Protein AF-A0A381XY57-F1 (afdb_monomer_lite)

Radius of gyration: 14.49 Å; chains: 1; bounding box: 36×32×33 Å

Structure (mmCIF, N/CA/C/O backbone):
data_AF-A0A381XY57-F1
#
_entry.id   AF-A0A381XY57-F1
#
loop_
_atom_site.group_PDB
_atom_site.id
_atom_site.type_symbol
_atom_site.label_atom_id
_atom_site.label_alt_id
_atom_site.label_comp_id
_atom_site.label_asym_id
_atom_site.label_entity_id
_atom_site.label_seq_id
_atom_site.pdbx_PDB_ins_code
_atom_site.Cartn_x
_atom_site.Cartn_y
_atom_site.Cartn_z
_atom_site.occupancy
_atom_site.B_iso_or_equiv
_atom_site.auth_seq_id
_atom_site.auth_comp_id
_atom_site.auth_asym_id
_atom_site.auth_atom_id
_atom_site.pdbx_PDB_model_num
ATOM 1 N N . GLY A 1 1 ? 5.239 -3.380 -3.182 1.00 52.75 1 GLY A N 1
ATOM 2 C CA . GLY A 1 1 ? 4.203 -2.400 -2.793 1.00 52.75 1 GLY A CA 1
ATOM 3 C C . GLY A 1 1 ? 3.119 -3.101 -1.999 1.00 52.75 1 GLY A C 1
ATOM 4 O O . GLY A 1 1 ? 3.020 -4.316 -2.154 1.00 52.75 1 GLY A O 1
ATOM 5 N N . PRO A 1 2 ? 2.361 -2.398 -1.140 1.00 67.50 2 PRO A N 1
ATOM 6 C CA . PRO A 1 2 ? 1.284 -3.019 -0.375 1.00 67.50 2 PRO A CA 1
ATOM 7 C C . PRO A 1 2 ? 0.277 -3.678 -1.323 1.00 67.50 2 PRO A C 1
ATOM 9 O O . PRO A 1 2 ? 0.099 -3.231 -2.457 1.00 67.50 2 PRO A O 1
ATOM 12 N N . CYS A 1 3 ? -0.363 -4.747 -0.859 1.00 74.81 3 CYS A N 1
ATOM 13 C CA . CYS A 1 3 ? -1.627 -5.173 -1.437 1.00 74.81 3 CYS A CA 1
ATOM 14 C C . CYS A 1 3 ? -2.617 -3.994 -1.362 1.00 74.81 3 CYS A C 1
ATOM 16 O O . CYS A 1 3 ? -2.700 -3.308 -0.339 1.00 74.81 3 CYS A O 1
ATOM 18 N N . GLY A 1 4 ? -3.331 -3.741 -2.450 1.00 73.50 4 GLY A N 1
ATOM 19 C CA . GLY A 1 4 ? -4.383 -2.741 -2.595 1.00 73.50 4 GLY A CA 1
ATOM 20 C C . GLY A 1 4 ? -5.575 -2.922 -1.652 1.00 73.50 4 GLY A C 1
ATOM 21 O O . GLY A 1 4 ? -6.381 -2.006 -1.532 1.00 73.50 4 GLY A O 1
ATOM 22 N N . GLY A 1 5 ? -5.684 -4.038 -0.932 1.00 79.25 5 GLY A N 1
ATOM 23 C CA . GLY A 1 5 ? -6.878 -4.321 -0.156 1.00 79.25 5 GLY A CA 1
ATOM 24 C C . GLY A 1 5 ? -6.995 -5.751 0.368 1.00 79.25 5 GLY A C 1
ATOM 25 O O . GLY A 1 5 ? -6.030 -6.505 0.515 1.00 79.25 5 GLY A O 1
ATOM 26 N N . THR A 1 6 ? -8.230 -6.066 0.743 1.00 84.88 6 THR A N 1
ATOM 27 C CA . THR A 1 6 ? -8.654 -7.340 1.325 1.00 84.88 6 THR A CA 1
ATOM 28 C C . THR A 1 6 ? -9.632 -8.014 0.378 1.00 84.88 6 THR A C 1
ATOM 30 O O . THR A 1 6 ? -10.555 -7.367 -0.112 1.00 84.88 6 THR A O 1
ATOM 33 N N . LYS A 1 7 ? -9.522 -9.334 0.227 1.00 83.25 7 LYS A N 1
ATOM 34 C CA . LYS A 1 7 ? -10.570 -10.183 -0.341 1.00 83.25 7 LYS A CA 1
ATOM 35 C C . LYS A 1 7 ? -11.065 -11.149 0.733 1.00 83.25 7 LYS A C 1
ATOM 37 O O . LYS A 1 7 ? -10.317 -12.014 1.167 1.00 83.25 7 LYS A O 1
ATOM 42 N N . ALA A 1 8 ? -12.315 -10.984 1.173 1.00 84.06 8 ALA A N 1
ATOM 43 C CA . ALA A 1 8 ? -12.979 -11.880 2.132 1.00 84.06 8 ALA A CA 1
ATOM 44 C C . ALA A 1 8 ? -12.162 -12.193 3.409 1.00 84.06 8 ALA A C 1
ATOM 46 O O . ALA A 1 8 ? -12.104 -13.333 3.853 1.00 84.06 8 ALA A O 1
ATOM 47 N N . GLY A 1 9 ? -11.503 -11.193 3.998 1.00 82.44 9 GLY A N 1
ATOM 48 C CA . GLY A 1 9 ? -10.677 -11.397 5.194 1.00 82.44 9 GLY A CA 1
ATOM 49 C C . GLY A 1 9 ? -9.183 -11.630 4.929 1.00 82.44 9 GLY A C 1
ATOM 50 O O . GLY A 1 9 ? -8.359 -11.494 5.831 1.00 82.44 9 GLY A O 1
ATOM 51 N N . GLN A 1 10 ? -8.808 -11.945 3.689 1.00 88.00 10 GLN A N 1
ATOM 52 C CA . GLN A 1 10 ? -7.443 -12.308 3.312 1.00 88.00 10 GLN A CA 1
ATOM 53 C C . GLN A 1 10 ? -6.783 -11.240 2.437 1.00 88.00 10 GLN A C 1
ATOM 55 O O . GLN A 1 10 ? -7.448 -10.390 1.839 1.00 88.00 10 GLN A O 1
ATOM 60 N N . CYS A 1 11 ? -5.453 -11.263 2.379 1.00 88.00 11 CYS A N 1
ATOM 61 C CA . CYS A 1 11 ? -4.688 -10.471 1.424 1.00 88.00 11 CYS A CA 1
ATOM 62 C C . CYS A 1 11 ? -5.058 -10.892 -0.006 1.00 88.00 11 CYS A C 1
ATOM 64 O O . CYS A 1 11 ? -5.177 -12.072 -0.315 1.00 88.00 11 CYS A O 1
ATOM 66 N N . GLU A 1 12 ? -5.230 -9.927 -0.903 1.00 86.38 12 GLU A N 1
ATOM 67 C CA . GLU A 1 12 ? -5.590 -10.207 -2.302 1.00 86.38 12 GLU A CA 1
ATOM 68 C C . GLU A 1 12 ? -4.453 -10.837 -3.134 1.00 86.38 12 GLU A C 1
ATOM 70 O O . GLU A 1 12 ? -4.719 -11.424 -4.178 1.00 86.38 12 GLU A O 1
ATOM 75 N N . ILE A 1 13 ? -3.195 -10.674 -2.700 1.00 80.62 13 ILE A N 1
ATOM 76 C CA . ILE A 1 13 ? -1.995 -11.117 -3.433 1.00 80.62 13 ILE A CA 1
ATOM 77 C C . ILE A 1 13 ? -1.424 -12.404 -2.829 1.00 80.62 13 ILE A C 1
ATOM 79 O O . ILE A 1 13 ? -0.822 -13.211 -3.532 1.00 80.62 13 ILE A O 1
ATOM 83 N N . LEU A 1 14 ? -1.564 -12.587 -1.515 1.00 79.44 14 LEU A N 1
ATOM 84 C CA . LEU A 1 14 ? -0.915 -13.659 -0.764 1.00 79.44 14 LEU A CA 1
ATOM 85 C C . LEU A 1 14 ? -1.947 -14.419 0.059 1.00 79.44 14 LEU A C 1
ATOM 87 O O . LEU A 1 14 ? -2.881 -13.817 0.576 1.00 79.44 14 LEU A O 1
ATOM 91 N N . ASP A 1 15 ? -1.706 -15.706 0.292 1.00 85.25 15 ASP A N 1
ATOM 92 C CA . ASP A 1 15 ? -2.512 -16.506 1.217 1.00 85.25 15 ASP A CA 1
ATOM 93 C C . ASP A 1 15 ? -2.117 -16.220 2.677 1.00 85.25 15 ASP A C 1
ATOM 95 O O . ASP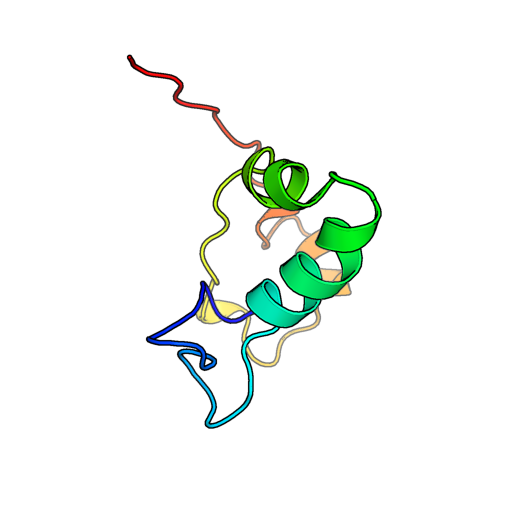 A 1 15 ? -1.444 -16.996 3.356 1.00 85.25 15 ASP A O 1
ATOM 99 N N . LYS A 1 16 ? -2.414 -14.995 3.119 1.00 87.19 16 LYS A N 1
ATOM 100 C CA . LYS A 1 16 ? -2.130 -14.471 4.459 1.00 87.19 16 LYS A CA 1
ATOM 101 C C . LYS A 1 16 ? -3.269 -13.562 4.902 1.00 87.19 16 LYS A C 1
ATOM 103 O O . LYS A 1 16 ? -3.980 -12.990 4.078 1.00 87.19 16 LYS A O 1
ATOM 108 N N . GLU A 1 17 ? -3.395 -13.369 6.209 1.00 88.88 17 GLU A N 1
ATOM 109 C CA . GLU A 1 17 ? -4.294 -12.363 6.774 1.00 88.88 17 GLU A CA 1
ATOM 110 C C . GLU A 1 17 ? -3.974 -10.965 6.220 1.00 88.88 17 GLU A C 1
ATOM 112 O O . GLU A 1 17 ? -2.804 -10.578 6.094 1.00 88.88 17 GLU A O 1
ATOM 117 N N . CYS A 1 18 ? -5.012 -10.195 5.887 1.00 90.31 18 CYS A N 1
ATOM 118 C CA . CYS A 1 18 ? -4.807 -8.863 5.342 1.00 90.31 18 CYS A CA 1
ATOM 119 C C . CYS A 1 18 ? -4.273 -7.884 6.396 1.00 90.31 18 CYS A C 1
ATOM 121 O O . CYS A 1 18 ? -4.808 -7.759 7.498 1.00 90.31 18 CYS A O 1
ATOM 123 N N . ILE A 1 19 ? -3.260 -7.100 6.019 1.00 88.94 19 ILE A N 1
ATOM 124 C CA . ILE A 1 19 ? -2.696 -6.058 6.882 1.00 88.94 19 ILE A CA 1
ATOM 125 C C . ILE A 1 19 ? -3.730 -4.997 7.289 1.00 88.94 19 ILE A C 1
ATOM 127 O O . ILE A 1 19 ? -3.644 -4.459 8.391 1.00 88.94 19 ILE A O 1
ATOM 131 N N . TRP A 1 20 ? -4.730 -4.729 6.443 1.00 88.19 20 TRP A N 1
ATOM 132 C CA . TRP A 1 20 ? -5.788 -3.761 6.736 1.00 88.19 20 TRP A CA 1
ATOM 133 C C . TRP A 1 20 ? -6.720 -4.223 7.855 1.00 88.19 20 TRP A C 1
ATOM 135 O O . TRP A 1 20 ? -7.110 -3.406 8.683 1.00 88.19 20 TRP A O 1
ATOM 145 N N . ILE A 1 21 ? -7.010 -5.524 7.930 1.00 90.44 21 ILE A N 1
ATOM 146 C CA . ILE A 1 21 ? -7.791 -6.104 9.032 1.00 90.44 21 ILE A CA 1
ATOM 147 C C . ILE A 1 21 ? -6.996 -6.036 10.327 1.00 90.44 21 ILE A C 1
ATOM 14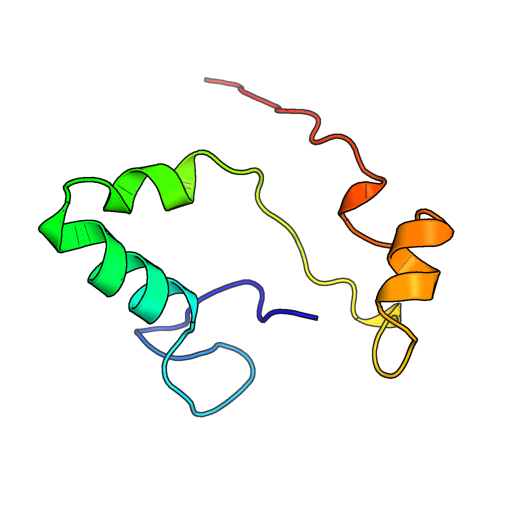9 O O . ILE A 1 21 ? -7.490 -5.537 11.331 1.00 90.44 21 ILE A O 1
ATOM 153 N N . ARG A 1 22 ? -5.712 -6.398 10.275 1.00 91.12 22 ARG A N 1
ATOM 154 C CA . ARG A 1 22 ? -4.824 -6.281 11.439 1.00 91.12 22 ARG A CA 1
ATOM 155 C C . ARG A 1 22 ? -4.726 -4.846 11.953 1.00 91.12 22 ARG A C 1
ATOM 157 O O . ARG A 1 22 ? -4.620 -4.633 13.157 1.00 91.12 22 ARG A O 1
ATOM 164 N N . ALA A 1 23 ? -4.715 -3.859 11.056 1.00 91.69 23 ALA A N 1
ATOM 165 C CA . ALA A 1 23 ? -4.737 -2.450 11.435 1.00 91.69 23 ALA A CA 1
ATOM 166 C C . ALA A 1 23 ? -6.080 -2.059 12.074 1.00 91.69 23 ALA A C 1
ATOM 168 O O . ALA A 1 23 ? -6.077 -1.420 13.124 1.00 91.69 23 ALA A O 1
ATOM 169 N N . TYR A 1 24 ? -7.200 -2.490 11.485 1.00 92.50 24 TYR A N 1
ATOM 170 C CA . TYR A 1 24 ? -8.546 -2.268 12.016 1.00 92.50 24 TYR A CA 1
ATOM 171 C C . TYR A 1 24 ? -8.688 -2.830 13.438 1.00 92.50 24 TYR A C 1
ATOM 173 O O . TYR A 1 24 ? -9.036 -2.091 14.358 1.00 92.50 24 TYR A O 1
ATOM 181 N N . ASP A 1 25 ? -8.310 -4.091 13.654 1.00 94.12 25 ASP A N 1
ATOM 182 C CA . ASP A 1 25 ? -8.423 -4.759 14.956 1.00 94.12 25 ASP A CA 1
ATOM 183 C C . ASP A 1 25 ? -7.546 -4.118 16.035 1.00 94.12 25 ASP A C 1
ATOM 185 O O . ASP A 1 25 ? -7.916 -4.094 17.206 1.00 94.12 25 ASP A O 1
ATOM 189 N N . ARG A 1 26 ? -6.395 -3.551 15.655 1.00 95.00 26 ARG A N 1
ATOM 190 C CA . ARG A 1 26 ? -5.531 -2.801 16.581 1.00 95.00 26 ARG A CA 1
ATOM 191 C C . ARG A 1 26 ? -6.115 -1.451 16.982 1.00 95.00 26 ARG A C 1
ATOM 193 O O . ARG A 1 26 ? -5.801 -0.971 18.064 1.00 95.00 26 ARG A O 1
ATOM 200 N N . MET A 1 27 ? -6.917 -0.831 16.119 1.00 95.88 27 MET A N 1
ATOM 201 C CA . MET A 1 27 ? -7.494 0.497 16.349 1.00 95.88 27 MET A CA 1
ATOM 202 C C . MET A 1 27 ? -8.863 0.445 17.029 1.00 95.88 27 MET A C 1
ATOM 204 O O . MET A 1 27 ? -9.193 1.343 17.801 1.00 95.88 27 MET A O 1
ATOM 208 N N . LYS A 1 28 ? -9.628 -0.626 16.804 1.00 95.62 28 LYS A N 1
ATOM 209 C CA . LYS A 1 28 ? -10.976 -0.817 17.353 1.00 95.62 28 LYS A CA 1
ATOM 210 C C . LYS A 1 28 ? -11.084 -0.659 18.881 1.00 95.62 28 LYS A C 1
ATOM 212 O O . LYS A 1 28 ? -12.039 -0.028 19.324 1.00 95.62 28 LYS A O 1
ATOM 217 N N . PRO A 1 29 ? -10.137 -1.138 19.717 1.00 97.00 29 PRO A N 1
ATOM 218 C CA . PRO A 1 29 ? -10.198 -0.929 21.169 1.00 97.00 29 PRO A CA 1
ATOM 219 C C . PRO A 1 29 ? -10.141 0.544 21.591 1.00 97.00 29 PRO A C 1
ATOM 221 O O . PRO A 1 29 ? -10.551 0.878 22.699 1.00 97.00 29 PRO A O 1
ATOM 224 N N . PHE A 1 30 ? -9.630 1.413 20.718 1.00 96.12 30 PHE A N 1
ATOM 225 C CA . PHE A 1 30 ? -9.498 2.848 20.952 1.00 96.12 30 PHE A CA 1
ATOM 226 C C . PHE A 1 30 ? -10.615 3.665 20.279 1.00 96.12 30 PHE A C 1
ATOM 228 O O . PHE A 1 30 ? -10.621 4.884 20.416 1.00 96.12 30 PHE A O 1
ATOM 235 N N . GLY A 1 31 ? -11.548 3.022 19.561 1.00 95.88 31 GLY A N 1
ATOM 236 C CA . GLY A 1 31 ? -12.594 3.700 18.780 1.00 95.88 31 GLY A CA 1
ATOM 237 C C . GLY A 1 31 ? -12.074 4.430 17.536 1.00 95.88 31 GLY A C 1
ATOM 238 O O . GLY A 1 31 ? -12.730 5.333 17.020 1.00 95.88 31 GLY A O 1
ATOM 239 N N . ASP A 1 32 ? -10.872 4.071 17.079 1.00 95.88 32 ASP A N 1
ATOM 240 C CA . ASP A 1 32 ? -10.138 4.770 16.023 1.00 95.88 32 ASP A CA 1
ATOM 241 C C . ASP A 1 32 ? -10.175 4.041 14.673 1.00 95.88 32 ASP A C 1
ATOM 243 O O . ASP A 1 32 ? -9.525 4.455 13.712 1.00 95.88 32 ASP A O 1
ATOM 247 N N . GLU A 1 33 ? -10.925 2.947 14.561 1.00 93.44 33 GLU A N 1
ATOM 248 C CA . GLU A 1 33 ? -10.921 2.080 13.384 1.00 93.44 33 GLU A CA 1
ATOM 249 C C . GLU A 1 33 ? -11.377 2.786 12.099 1.00 93.44 33 GLU A C 1
ATOM 251 O O . GLU A 1 33 ? -10.930 2.445 11.002 1.00 93.44 33 GLU A O 1
ATOM 256 N N . THR A 1 34 ? -12.215 3.816 12.222 1.00 92.06 34 THR A N 1
ATOM 257 C CA . THR A 1 34 ? -12.697 4.622 11.093 1.00 92.06 34 THR A CA 1
ATOM 258 C C . THR A 1 34 ? -11.642 5.595 10.569 1.00 92.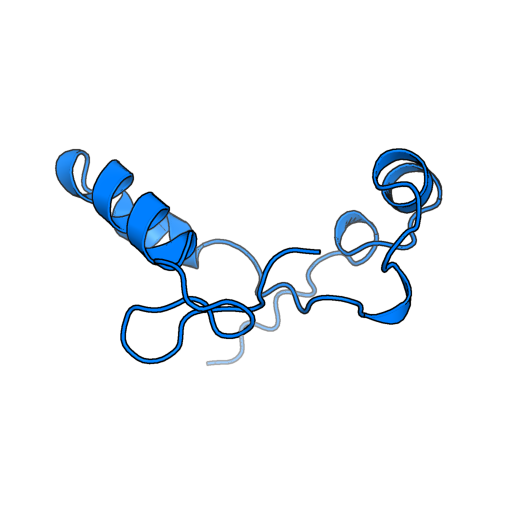06 34 THR A C 1
ATOM 260 O O . THR A 1 34 ? -11.713 5.993 9.406 1.00 92.06 34 THR A O 1
ATOM 263 N N . LYS A 1 35 ? -10.597 5.920 11.349 1.00 90.94 35 LYS A N 1
ATOM 264 C CA . LYS A 1 35 ? -9.473 6.755 10.882 1.00 90.94 35 LYS A CA 1
ATOM 265 C C . LYS A 1 35 ? -8.729 6.113 9.714 1.00 90.94 35 LYS A C 1
ATOM 267 O O . LYS A 1 35 ? -8.157 6.817 8.886 1.00 90.94 35 LYS A O 1
ATOM 272 N N . LEU A 1 36 ? -8.791 4.785 9.579 1.00 86.19 36 LEU A N 1
ATOM 273 C CA . LEU A 1 36 ? -8.251 4.078 8.416 1.00 86.19 36 LEU A CA 1
ATOM 274 C C . LEU A 1 36 ? -8.911 4.483 7.097 1.00 86.19 36 LEU A C 1
ATOM 276 O O . LEU A 1 36 ? -8.293 4.244 6.062 1.00 86.19 36 LEU A O 1
ATOM 280 N N . LEU A 1 37 ? -10.115 5.060 7.128 1.00 85.62 37 LEU A N 1
ATOM 281 C CA . LEU A 1 37 ? -10.855 5.529 5.955 1.00 85.62 37 LEU A CA 1
ATOM 282 C C . LEU A 1 37 ? -10.548 6.993 5.608 1.00 85.62 37 LEU A C 1
ATOM 284 O O . LEU A 1 37 ? -10.837 7.426 4.502 1.00 85.62 37 LEU A O 1
ATOM 288 N N . GLN A 1 38 ? -9.927 7.751 6.517 1.00 87.94 38 GLN A N 1
ATOM 289 C CA . GLN A 1 38 ? -9.637 9.185 6.339 1.00 87.94 38 GLN A CA 1
ATOM 290 C C . GLN A 1 38 ? -8.410 9.459 5.457 1.00 87.94 38 GLN A C 1
ATOM 292 O O . GLN A 1 38 ? -7.954 10.595 5.344 1.00 87.94 38 GLN A O 1
ATOM 297 N N . ARG A 1 39 ? -7.837 8.416 4.855 1.00 76.81 39 ARG A N 1
ATOM 298 C CA . ARG A 1 39 ? -6.678 8.521 3.971 1.00 76.81 39 ARG A CA 1
ATOM 299 C C . ARG A 1 39 ? -7.095 8.278 2.524 1.00 76.81 39 ARG A C 1
ATOM 301 O O . ARG A 1 39 ? -7.954 7.430 2.283 1.00 76.81 39 ARG A O 1
ATOM 308 N N . PRO A 1 40 ? -6.438 8.946 1.566 1.00 80.62 40 PRO A N 1
ATOM 309 C CA . PRO A 1 40 ? -6.657 8.692 0.152 1.00 80.62 40 PRO A CA 1
ATOM 310 C C . PRO A 1 40 ? -6.460 7.215 -0.191 1.00 80.62 40 PRO A C 1
ATOM 312 O O . PRO A 1 40 ? -5.564 6.549 0.344 1.00 80.62 40 PRO A O 1
ATOM 315 N N . VAL A 1 41 ? -7.272 6.712 -1.118 1.00 78.06 41 VAL A N 1
ATOM 316 C CA . VAL A 1 41 ? -7.067 5.381 -1.693 1.00 78.06 41 VAL A CA 1
ATOM 317 C C . VAL A 1 41 ? -5.774 5.404 -2.505 1.00 78.06 41 VAL A C 1
ATOM 319 O O . VAL A 1 41 ? -5.607 6.214 -3.415 1.00 78.06 41 VAL A O 1
ATOM 322 N N . VAL A 1 42 ? -4.846 4.507 -2.171 1.00 79.81 42 VAL A N 1
ATOM 323 C CA . VAL A 1 42 ? -3.569 4.359 -2.873 1.00 79.81 42 VAL A CA 1
ATOM 324 C C . VAL A 1 42 ? -3.601 3.080 -3.694 1.00 79.81 42 VAL A C 1
ATOM 326 O O . VAL A 1 42 ? -3.738 1.986 -3.147 1.00 79.81 42 VAL A O 1
ATOM 329 N N . PHE A 1 43 ? -3.405 3.209 -5.002 1.00 78.12 43 PHE A N 1
ATOM 330 C CA . PHE A 1 43 ? -3.226 2.065 -5.889 1.00 78.12 43 PHE A CA 1
ATOM 331 C C . PHE A 1 43 ? -1.751 1.656 -5.940 1.00 78.12 43 PHE A C 1
ATOM 333 O O . PHE A 1 43 ? -0.865 2.498 -6.104 1.00 78.12 43 PHE A O 1
ATOM 340 N N . LYS A 1 44 ? -1.477 0.351 -5.807 1.00 80.19 44 LYS A N 1
ATOM 341 C CA . LYS A 1 44 ? -0.128 -0.204 -5.986 1.00 80.19 44 LYS A CA 1
ATOM 342 C C . LYS A 1 44 ? 0.319 0.039 -7.429 1.00 80.19 44 LYS A C 1
ATOM 344 O O . LYS A 1 44 ? -0.315 -0.457 -8.356 1.00 80.19 44 LYS A O 1
ATOM 349 N N . ASP A 1 45 ? 1.463 0.692 -7.606 1.00 86.56 45 ASP A N 1
ATOM 350 C CA . ASP A 1 45 ? 2.176 0.667 -8.881 1.00 86.56 45 ASP A CA 1
ATOM 351 C C . ASP A 1 45 ? 3.019 -0.617 -8.981 1.00 86.56 45 ASP A C 1
ATOM 353 O O . ASP A 1 45 ? 3.961 -0.832 -8.209 1.00 86.56 45 ASP A O 1
ATOM 357 N N . GLY A 1 46 ? 2.642 -1.505 -9.904 1.00 85.69 46 GLY A N 1
ATOM 358 C CA . GLY A 1 46 ? 3.359 -2.750 -10.174 1.00 85.69 46 GLY A CA 1
ATOM 359 C C . GLY A 1 46 ? 4.718 -2.542 -10.846 1.00 85.69 46 GLY A C 1
ATOM 360 O O . GLY A 1 46 ? 5.600 -3.376 -10.670 1.00 85.69 46 GLY A O 1
ATOM 361 N N . ALA A 1 47 ? 4.927 -1.425 -11.551 1.00 90.44 47 ALA A N 1
ATOM 362 C CA . ALA A 1 47 ? 6.184 -1.141 -12.245 1.00 90.44 47 ALA A CA 1
ATOM 363 C C . ALA A 1 47 ? 7.350 -0.858 -11.281 1.00 90.44 47 ALA A C 1
ATOM 365 O O . ALA A 1 47 ? 8.512 -0.970 -11.661 1.00 90.44 47 ALA A O 1
ATOM 366 N N . LEU A 1 48 ? 7.051 -0.521 -10.022 1.00 91.06 48 LEU A N 1
ATOM 367 C CA . LEU A 1 48 ? 8.048 -0.274 -8.977 1.00 91.06 48 LEU A CA 1
ATOM 368 C C . LEU A 1 48 ? 8.466 -1.549 -8.225 1.00 91.06 48 LEU A C 1
ATOM 370 O O . LEU A 1 48 ? 9.200 -1.483 -7.235 1.00 91.06 48 LEU A O 1
ATOM 374 N N . GLU A 1 49 ? 7.998 -2.723 -8.642 1.00 89.88 49 GLU A N 1
ATOM 375 C CA . GLU A 1 49 ? 8.378 -3.986 -8.015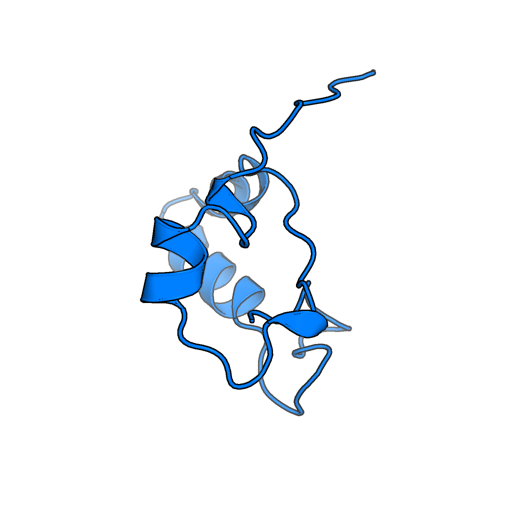 1.00 89.88 49 GLU A CA 1
ATOM 376 C C . GLU A 1 49 ? 9.884 -4.266 -8.157 1.00 89.88 49 GLU A C 1
ATOM 378 O O . GLU A 1 49 ? 10.499 -3.935 -9.163 1.00 89.88 49 GLU A O 1
ATOM 383 N N . HIS A 1 50 ? 10.501 -4.826 -7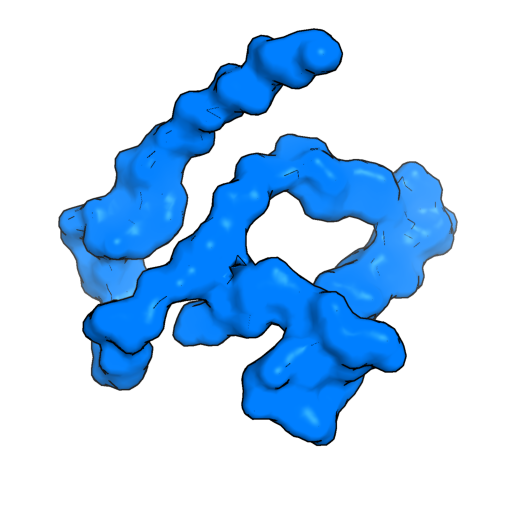.109 1.00 92.38 50 HIS A N 1
ATOM 384 C CA . HIS A 1 50 ? 11.953 -5.055 -7.019 1.00 92.38 50 HIS A CA 1
ATOM 385 C C . HIS A 1 50 ? 12.848 -3.806 -7.178 1.00 92.38 50 HIS A C 1
ATOM 387 O O . HIS A 1 50 ? 14.053 -3.932 -7.391 1.00 92.38 50 HIS A O 1
ATOM 393 N N . THR A 1 51 ? 12.297 -2.601 -7.000 1.00 94.12 51 THR A N 1
ATOM 394 C CA . THR A 1 51 ? 13.067 -1.345 -6.971 1.00 94.12 51 THR A CA 1
ATOM 395 C C . THR A 1 51 ? 13.165 -0.764 -5.551 1.00 94.12 51 THR A C 1
ATOM 397 O O . THR A 1 51 ? 12.418 -1.148 -4.648 1.00 94.12 51 THR A O 1
ATOM 400 N N . SER A 1 52 ? 14.115 0.150 -5.319 1.00 94.56 52 SER A N 1
ATOM 401 C CA . SER A 1 52 ? 14.335 0.759 -3.997 1.00 94.56 52 SER A CA 1
ATOM 402 C C . SER A 1 52 ? 13.183 1.686 -3.603 1.00 94.56 52 SER A C 1
ATOM 404 O O . SER A 1 52 ? 12.964 2.714 -4.244 1.00 94.56 52 SER A O 1
ATOM 406 N N . ALA A 1 53 ? 12.498 1.359 -2.502 1.00 90.56 53 ALA A N 1
ATOM 407 C CA . ALA A 1 53 ? 11.421 2.185 -1.957 1.00 90.56 53 ALA A CA 1
ATOM 408 C C . ALA A 1 53 ? 11.895 3.618 -1.664 1.00 90.56 53 ALA A C 1
ATOM 410 O O . ALA A 1 53 ? 11.264 4.566 -2.112 1.00 90.56 53 ALA A O 1
ATOM 411 N N . TRP A 1 54 ? 13.053 3.775 -1.009 1.00 94.69 54 TRP A N 1
ATOM 412 C CA . TRP A 1 54 ? 13.603 5.094 -0.685 1.00 94.69 54 TRP A CA 1
ATOM 413 C C . TRP A 1 54 ? 13.901 5.922 -1.938 1.00 94.69 54 TRP A C 1
ATOM 415 O O . TRP A 1 54 ? 13.538 7.094 -2.002 1.00 94.69 54 TRP A O 1
ATOM 425 N N . ALA A 1 55 ? 14.514 5.312 -2.958 1.00 96.19 55 ALA A N 1
ATO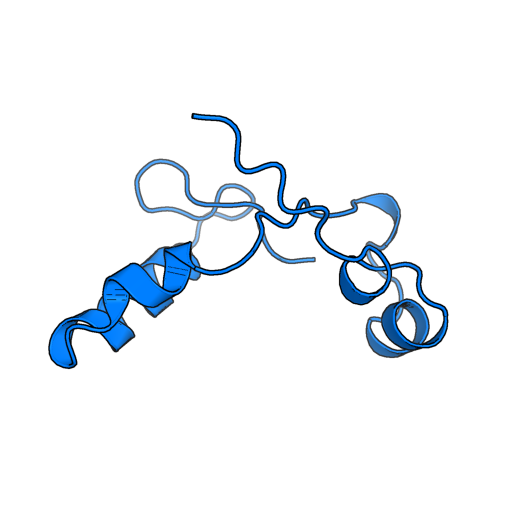M 426 C CA . ALA A 1 55 ? 14.804 6.012 -4.206 1.00 96.19 55 ALA A CA 1
ATOM 427 C C . ALA A 1 55 ? 13.517 6.419 -4.936 1.00 96.19 55 ALA A C 1
ATOM 429 O O . ALA A 1 55 ? 13.457 7.506 -5.503 1.00 96.19 55 ALA A O 1
ATOM 430 N N . ASN A 1 56 ? 12.478 5.580 -4.907 1.00 94.19 56 ASN A N 1
ATOM 431 C CA . ASN A 1 56 ? 11.193 5.901 -5.522 1.00 94.19 56 ASN A CA 1
ATOM 432 C C . ASN A 1 56 ? 10.492 7.063 -4.823 1.00 94.19 56 ASN A C 1
ATOM 434 O O . ASN A 1 56 ? 9.978 7.937 -5.514 1.00 94.19 56 ASN A O 1
ATOM 438 N N . THR A 1 57 ? 10.512 7.109 -3.490 1.00 93.19 57 THR A N 1
ATOM 439 C CA . THR A 1 57 ? 9.973 8.247 -2.736 1.00 93.19 57 THR A CA 1
ATOM 440 C C . THR A 1 57 ? 10.784 9.513 -3.012 1.00 93.19 57 THR A C 1
ATOM 442 O O . THR A 1 57 ? 10.216 10.549 -3.343 1.00 93.19 57 THR A O 1
ATOM 445 N N . PHE A 1 58 ? 12.119 9.428 -2.948 1.00 95.44 58 PHE A N 1
ATOM 446 C CA . PHE A 1 58 ? 13.014 10.569 -3.172 1.00 95.44 58 PHE A CA 1
ATOM 447 C C . PHE A 1 58 ? 12.889 11.157 -4.585 1.00 95.44 58 PHE A C 1
ATOM 449 O O . PHE A 1 58 ? 12.912 12.371 -4.757 1.00 95.44 58 PHE A O 1
ATOM 456 N N . LEU A 1 59 ? 12.724 10.304 -5.600 1.00 95.06 59 LEU A N 1
ATOM 457 C CA . LEU A 1 59 ? 12.566 10.707 -7.001 1.00 95.06 59 LEU A CA 1
ATOM 458 C C . LEU A 1 59 ? 11.106 10.985 -7.390 1.00 95.06 59 LEU A C 1
ATOM 460 O O . LEU A 1 59 ? 10.831 11.214 -8.567 1.00 95.06 59 LEU A O 1
ATOM 464 N N . GLY A 1 60 ? 10.172 10.925 -6.438 1.00 93.00 60 GLY A N 1
ATOM 465 C CA . GLY A 1 60 ? 8.759 11.204 -6.670 1.00 93.00 60 GLY A CA 1
ATOM 466 C C . GLY A 1 60 ? 8.065 10.237 -7.637 1.00 93.00 60 GLY A C 1
ATOM 467 O O . GLY A 1 60 ? 7.204 10.637 -8.415 1.00 93.00 60 GLY A O 1
ATOM 468 N N . ARG A 1 61 ? 8.461 8.964 -7.629 1.00 92.06 61 ARG A N 1
ATOM 469 C CA . ARG A 1 61 ? 7.891 7.913 -8.487 1.00 92.06 61 ARG A CA 1
ATOM 470 C C . ARG A 1 61 ? 6.724 7.184 -7.838 1.00 92.06 61 ARG A C 1
ATOM 472 O O . ARG A 1 61 ? 5.918 6.588 -8.541 1.00 92.06 61 ARG A O 1
ATOM 479 N N . ASP A 1 62 ? 6.661 7.180 -6.510 1.00 90.75 62 ASP A N 1
ATOM 480 C CA . ASP A 1 62 ? 5.612 6.486 -5.775 1.00 90.75 62 ASP A CA 1
ATOM 481 C C . ASP A 1 62 ? 4.401 7.385 -5.472 1.00 90.75 62 ASP A C 1
ATOM 483 O O . ASP A 1 62 ? 4.298 8.544 -5.880 1.00 90.75 62 ASP A O 1
ATOM 487 N N . HIS A 1 63 ? 3.449 6.813 -4.742 1.00 85.50 63 HIS A N 1
ATOM 488 C CA . HIS A 1 63 ? 2.207 7.463 -4.353 1.00 85.50 63 HIS A CA 1
ATOM 489 C C . HIS A 1 63 ? 2.370 8.718 -3.481 1.00 85.50 63 HIS A C 1
ATOM 491 O O . HIS A 1 63 ? 1.401 9.459 -3.356 1.00 85.50 63 HIS A O 1
ATOM 497 N N . HIS A 1 64 ? 3.548 8.999 -2.910 1.00 86.31 64 HIS A N 1
ATOM 498 C CA . HIS A 1 64 ? 3.774 10.237 -2.160 1.00 86.31 64 HIS A CA 1
ATOM 499 C C . HIS A 1 64 ? 3.919 11.464 -3.069 1.00 86.31 64 HIS A C 1
ATOM 501 O O . HIS A 1 64 ? 3.685 12.583 -2.617 1.00 86.31 64 HIS A O 1
ATOM 507 N N . ALA A 1 65 ? 4.287 11.278 -4.342 1.00 85.75 65 ALA A N 1
ATOM 508 C CA . ALA A 1 65 ? 4.417 12.383 -5.292 1.00 85.75 65 ALA A CA 1
ATOM 509 C C . ALA A 1 65 ? 3.077 12.885 -5.830 1.00 85.75 65 ALA A C 1
ATOM 511 O O . ALA A 1 65 ? 2.940 14.065 -6.159 1.00 85.75 65 ALA A O 1
ATOM 512 N N . LYS A 1 66 ? 2.081 11.999 -5.921 1.00 69.62 66 LYS A N 1
ATOM 513 C CA . LYS A 1 66 ? 0.724 12.382 -6.302 1.00 69.62 66 LYS A CA 1
ATOM 514 C C . LYS A 1 66 ? 0.065 12.993 -5.071 1.00 69.62 66 LYS A C 1
ATOM 516 O O . LYS A 1 66 ? -0.271 12.276 -4.132 1.00 69.62 66 LYS A O 1
ATOM 521 N N . LYS A 1 67 ? -0.117 14.318 -5.055 1.00 61.28 67 LYS A N 1
ATOM 522 C CA . LYS A 1 67 ? -1.062 14.917 -4.107 1.00 61.28 67 LYS A CA 1
ATOM 523 C C . LYS A 1 67 ? -2.403 14.238 -4.352 1.00 61.28 67 LYS A C 1
ATOM 525 O O . LYS A 1 67 ? -2.817 14.108 -5.499 1.00 61.28 67 LYS A O 1
ATOM 530 N N . ALA A 1 68 ? -3.024 13.736 -3.292 1.00 55.25 68 ALA A N 1
ATOM 531 C CA . ALA A 1 68 ? -4.387 13.265 -3.389 1.00 55.25 68 ALA A CA 1
ATOM 532 C C . ALA A 1 68 ? -5.244 14.464 -3.783 1.00 55.25 68 ALA A C 1
ATOM 534 O O . ALA A 1 68 ? -5.527 15.323 -2.949 1.00 55.25 68 ALA A O 1
ATOM 535 N N . ASP A 1 69 ? -5.605 14.543 -5.058 1.00 47.53 69 ASP A N 1
ATOM 536 C CA . ASP A 1 69 ? -6.760 15.313 -5.472 1.00 47.53 69 ASP A CA 1
ATOM 537 C C . ASP A 1 69 ? -7.939 14.602 -4.810 1.00 47.53 69 ASP A C 1
ATOM 539 O O . ASP A 1 69 ? -8.412 13.563 -5.272 1.00 47.53 69 ASP A O 1
ATOM 543 N N . ALA A 1 70 ? -8.308 15.076 -3.622 1.00 50.12 70 ALA A N 1
ATOM 544 C CA . ALA A 1 70 ? -9.521 14.662 -2.953 1.00 50.12 70 ALA A CA 1
ATOM 545 C C . ALA A 1 70 ? -10.679 15.135 -3.835 1.00 50.12 70 ALA A C 1
ATOM 547 O O . ALA A 1 70 ? -11.141 16.267 -3.714 1.00 50.12 70 ALA A O 1
ATOM 548 N N . VAL A 1 71 ? -11.090 14.289 -4.780 1.00 48.62 71 VAL A N 1
ATOM 549 C CA . VAL A 1 71 ? -12.391 14.421 -5.424 1.00 48.62 71 VAL A CA 1
ATOM 550 C C . VAL A 1 71 ? -13.395 13.917 -4.400 1.00 48.62 71 VAL A C 1
ATOM 552 O O . VAL A 1 71 ? -13.683 12.727 -4.308 1.00 48.62 71 VAL A O 1
ATOM 555 N N . ASP A 1 72 ? -13.811 14.847 -3.554 1.00 54.91 72 ASP A N 1
ATOM 556 C CA . ASP A 1 72 ? -15.048 14.766 -2.800 1.00 54.91 72 ASP A CA 1
ATOM 557 C C . ASP A 1 72 ? -16.134 15.266 -3.764 1.00 54.91 72 ASP A C 1
ATOM 559 O O . ASP A 1 72 ? -16.220 16.463 -4.042 1.00 54.91 72 ASP A O 1
ATOM 563 N N . GLU A 1 73 ? -16.888 14.349 -4.370 1.00 37.44 73 GLU A N 1
ATOM 564 C CA . GLU A 1 73 ? -18.163 14.685 -5.007 1.00 37.44 73 GLU A CA 1
ATOM 565 C C . GLU A 1 73 ? -19.280 13.850 -4.358 1.00 37.44 73 GLU A C 1
ATOM 567 O O . GLU A 1 73 ? -19.036 12.690 -4.009 1.00 37.44 73 GLU A O 1
ATOM 572 N N . PRO A 1 74 ? -20.455 14.471 -4.134 1.00 47.62 74 PRO A N 1
ATOM 573 C CA . PRO A 1 74 ? -21.478 14.046 -3.174 1.00 47.62 74 PRO A CA 1
ATOM 574 C C . PRO A 1 74 ? -22.254 12.775 -3.539 1.00 47.62 74 PRO A C 1
ATOM 576 O O . PRO A 1 74 ? -22.384 12.455 -4.742 1.00 47.62 74 PRO A O 1
#

Secondary structure (DSSP, 8-state):
---S-EETTEESSSSSB-HHHHHHHHHGGGT-GGGGGSS------GGGTTS-HHHHHHTT-STTTS--------

pLDDT: mean 83.3, std 13.91, range [37.44, 97.0]

Organism: NCBI:txid408172

Sequence (74 aa):
GPCGGTKAGQCEILDKECIWIRAYDRMKPFGDETKLLQRPVVFKDGALEHTSAWANTFLGRDHHAKKADAVDEP

Foldseek 3Di:
DAQLDDDPQPGPVDRHGHPLVVVLVVCVVVVCSCVSVVDDRADDDPVCPPHDPVVCVVVLNGPVVDDPPPPPDD

InterPro domains:
  IPR022026 Methylene-tetrahydrofolate reductase-like, C-terminal domain [PF12225] (1-39)